Protein AF-A0A812XPJ3-F1 (afdb_monomer_lite)

pLDDT: mean 73.18, std 15.08, range [42.28, 93.38]

Radius of gyration: 22.61 Å; chains: 1; bounding box: 58×37×68 Å

Secondary structure (DSSP, 8-state):
-HHHHHHHHHHHHHHHHHHHHHHHHTT-EEEEEEEEEGGGEEEEEEEE-TTHHHHH-PPPPPPHHHHSSPPPTTEEEEEEETTEEEEE-PPPHHHHHHHHHHHHHH----------S-BTTB--GGGTS----GGGHHHHHHHHHHH-GGG-

Sequence (152 aa):
VFSSLSFLTLLVDFVFGDMFMLWSYRFECSYKVLDELPDRVFLCSRRGAAHLDDVMGARLAISTEVTGSAWDPRYSLIADIRGLLCELRRPRLEELQELIETFQESQEDFGFFSVKCFSSDRPNYAALEPDIPIRDLEKIIEIHRKQYPWTW

Structure (mmCIF, N/CA/C/O backbone):
data_AF-A0A812XPJ3-F1
#
_entry.id   AF-A0A812XPJ3-F1
#
loop_
_atom_site.group_PDB
_atom_site.id
_atom_site.type_symbol
_atom_site.label_atom_id
_atom_site.label_alt_id
_atom_site.label_comp_id
_atom_site.label_asym_id
_atom_site.label_entity_id
_atom_site.label_seq_id
_atom_site.pdbx_PDB_ins_code
_atom_site.Cartn_x
_atom_site.Cartn_y
_atom_site.Cartn_z
_atom_site.occupancy
_atom_site.B_iso_or_equiv
_atom_site.auth_seq_id
_atom_site.auth_comp_id
_atom_site.auth_asym_id
_atom_site.auth_atom_id
_atom_site.pdbx_PDB_model_num
ATOM 1 N N . VAL A 1 1 ? 31.542 15.954 -37.362 1.00 66.50 1 VAL A N 1
ATOM 2 C CA . VAL A 1 1 ? 31.354 16.441 -35.973 1.00 66.50 1 VAL A CA 1
ATOM 3 C C . VAL A 1 1 ? 29.896 16.333 -35.534 1.00 66.50 1 VAL A C 1
ATOM 5 O O . VAL A 1 1 ? 29.642 15.701 -34.520 1.00 66.50 1 VAL A O 1
ATOM 8 N N . PHE A 1 2 ? 28.931 16.851 -36.304 1.00 75.94 2 PHE A N 1
ATOM 9 C CA . PHE A 1 2 ? 27.506 16.714 -35.959 1.00 75.94 2 PHE A CA 1
ATOM 10 C C . PHE A 1 2 ? 27.015 15.255 -35.939 1.00 75.94 2 PHE A C 1
ATOM 12 O O . PHE A 1 2 ? 26.430 14.834 -34.951 1.00 75.94 2 PHE A O 1
ATOM 19 N N . SER A 1 3 ? 27.356 14.441 -36.946 1.00 83.06 3 SER A N 1
ATOM 20 C CA . SER A 1 3 ? 26.934 13.027 -36.993 1.00 83.06 3 SER A CA 1
ATOM 21 C C . SER A 1 3 ? 27.509 12.169 -35.859 1.00 83.06 3 SER A C 1
ATOM 23 O O . SER A 1 3 ? 26.834 11.277 -35.356 1.00 83.06 3 SER A O 1
ATOM 25 N N . SER A 1 4 ? 28.743 12.449 -35.427 1.00 85.81 4 SER A N 1
ATOM 26 C CA . SER A 1 4 ? 29.377 11.748 -34.304 1.00 85.81 4 SER A CA 1
ATOM 27 C C . SER A 1 4 ? 28.744 12.120 -32.963 1.00 85.81 4 SER A C 1
ATOM 29 O O . SER A 1 4 ? 28.621 11.257 -32.103 1.00 85.81 4 SER A O 1
ATOM 31 N N . LEU A 1 5 ? 28.307 13.374 -32.796 1.00 89.12 5 LEU A N 1
ATOM 32 C CA . LEU A 1 5 ? 27.610 13.823 -31.590 1.00 89.12 5 LEU A CA 1
ATOM 33 C C . LEU A 1 5 ? 26.225 13.169 -31.476 1.00 89.12 5 LEU A C 1
ATOM 35 O O . LEU A 1 5 ? 25.894 12.648 -30.418 1.00 89.12 5 LEU A O 1
ATOM 39 N N . SER A 1 6 ? 25.464 13.120 -32.576 1.00 89.81 6 SER A N 1
ATOM 40 C CA . SER A 1 6 ? 24.148 12.467 -32.617 1.00 89.81 6 SER A CA 1
ATOM 41 C C . SER A 1 6 ? 24.217 10.970 -32.303 1.00 89.81 6 SER A C 1
ATOM 43 O O . SER A 1 6 ? 23.357 10.437 -31.608 1.00 89.81 6 SER A O 1
ATOM 45 N N . PHE A 1 7 ? 25.253 10.281 -32.786 1.00 92.19 7 PHE A N 1
ATOM 46 C CA . PHE A 1 7 ? 25.461 8.869 -32.466 1.00 92.19 7 PHE A CA 1
ATOM 47 C C . PHE A 1 7 ? 25.762 8.658 -30.974 1.00 92.19 7 PHE A C 1
ATOM 49 O O . PHE A 1 7 ? 25.238 7.734 -30.357 1.00 92.19 7 PHE A O 1
ATOM 56 N N . LEU A 1 8 ? 26.556 9.550 -30.376 1.00 91.69 8 LEU A N 1
ATOM 57 C CA . LEU A 1 8 ? 26.904 9.496 -28.956 1.00 91.69 8 LEU A CA 1
ATOM 58 C C . LEU A 1 8 ? 25.684 9.754 -28.062 1.00 91.69 8 LEU A C 1
ATOM 60 O O . LEU A 1 8 ? 25.490 9.040 -27.084 1.00 91.69 8 LEU A O 1
ATOM 64 N N . THR A 1 9 ? 24.825 10.711 -28.424 1.00 90.25 9 THR A N 1
ATOM 65 C CA . THR A 1 9 ? 23.574 10.962 -27.692 1.00 90.25 9 THR A CA 1
ATOM 66 C C . THR A 1 9 ? 22.609 9.784 -27.775 1.00 90.25 9 THR A C 1
ATOM 68 O O . THR A 1 9 ? 22.003 9.445 -26.767 1.00 90.25 9 THR A O 1
ATOM 71 N N . LEU A 1 10 ? 22.508 9.117 -28.933 1.00 88.69 10 LEU A N 1
ATOM 72 C CA . LEU A 1 10 ? 21.665 7.924 -29.087 1.00 88.69 10 LEU A CA 1
ATOM 73 C C . LEU A 1 10 ? 22.171 6.745 -28.251 1.00 88.69 10 LEU A C 1
ATOM 75 O O . LEU A 1 10 ? 21.371 6.026 -27.666 1.00 88.69 10 LEU A O 1
ATOM 79 N N . LEU A 1 11 ? 23.491 6.560 -28.161 1.00 90.81 11 LEU A N 1
ATOM 80 C CA . LEU A 1 11 ? 24.075 5.533 -27.297 1.00 90.81 11 LEU A CA 1
ATOM 81 C C . LEU A 1 11 ? 23.809 5.804 -25.817 1.00 90.81 11 LEU A C 1
ATOM 83 O O . LEU A 1 11 ? 23.506 4.873 -25.077 1.00 90.81 11 LEU A O 1
ATOM 87 N N . VAL A 1 12 ? 23.918 7.061 -25.384 1.00 91.50 12 VAL A N 1
ATOM 88 C CA . VAL A 1 12 ? 23.597 7.448 -24.004 1.00 91.50 12 VAL A CA 1
ATOM 89 C C . VAL A 1 12 ? 22.119 7.197 -23.717 1.00 91.50 12 VAL A C 1
ATOM 91 O O . VAL A 1 12 ? 21.813 6.550 -22.722 1.00 91.50 12 VAL A O 1
ATOM 94 N N . ASP A 1 13 ? 21.216 7.636 -24.592 1.00 90.69 13 ASP A N 1
ATOM 95 C CA . ASP A 1 13 ? 19.771 7.449 -24.410 1.00 90.69 13 ASP A CA 1
ATOM 96 C C . ASP A 1 13 ? 19.387 5.961 -24.373 1.00 90.69 13 ASP A C 1
ATOM 98 O O . ASP A 1 13 ? 18.658 5.528 -23.487 1.00 90.69 13 ASP A O 1
ATOM 102 N N . PHE A 1 14 ? 19.982 5.146 -25.249 1.00 88.62 14 PHE A N 1
ATOM 103 C CA . PHE A 1 14 ? 19.786 3.696 -25.259 1.00 88.62 14 PHE A CA 1
ATOM 104 C C . PHE A 1 14 ? 20.284 3.038 -23.969 1.00 88.62 14 PHE A C 1
ATOM 106 O O . PHE A 1 14 ? 19.553 2.294 -23.325 1.00 88.62 14 PHE A O 1
ATOM 113 N N . VAL A 1 15 ? 21.521 3.325 -23.550 1.00 89.44 15 VAL A N 1
ATOM 114 C CA . VAL A 1 15 ? 22.093 2.694 -22.353 1.00 89.44 15 VAL A CA 1
ATOM 115 C C . VAL A 1 15 ? 21.343 3.129 -21.098 1.00 89.44 15 VAL A C 1
ATOM 117 O O . VAL A 1 15 ? 21.009 2.281 -20.276 1.00 89.44 15 VAL A O 1
ATOM 120 N N . PHE A 1 16 ? 21.059 4.421 -20.933 1.00 90.12 16 PHE A N 1
ATOM 121 C CA . PHE A 1 16 ? 20.348 4.900 -19.749 1.00 90.12 16 PHE A CA 1
ATOM 122 C C . PHE A 1 16 ? 18.879 4.482 -19.755 1.00 90.12 16 PHE A C 1
ATOM 124 O O . PHE A 1 16 ? 18.400 4.024 -18.722 1.00 90.12 16 PHE A O 1
ATOM 131 N N . GLY A 1 17 ? 18.186 4.583 -20.889 1.00 88.56 17 GLY A N 1
ATOM 132 C CA . GLY A 1 17 ? 16.790 4.174 -21.022 1.00 88.56 17 GLY A CA 1
ATOM 133 C C . GLY A 1 17 ? 16.602 2.684 -20.750 1.00 88.56 17 GLY A C 1
ATOM 134 O O . GLY A 1 17 ? 15.826 2.310 -19.868 1.00 88.56 17 GLY A O 1
ATOM 135 N N . ASP A 1 18 ? 17.374 1.832 -21.425 1.00 88.94 18 ASP A N 1
ATOM 136 C CA . ASP A 1 18 ? 17.215 0.381 -21.320 1.00 88.94 18 ASP A CA 1
ATOM 137 C C . ASP A 1 18 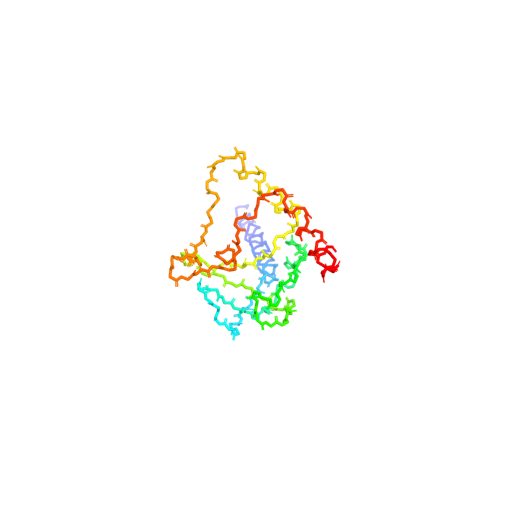? 17.676 -0.144 -19.959 1.00 88.94 18 ASP A C 1
ATOM 139 O O . ASP A 1 18 ? 16.997 -0.974 -19.349 1.00 88.94 18 ASP A O 1
ATOM 143 N N . MET A 1 19 ? 18.797 0.360 -19.426 1.00 86.62 19 MET A N 1
ATOM 144 C CA . MET A 1 19 ? 19.235 -0.023 -18.079 1.00 86.62 19 MET A CA 1
ATOM 145 C C . MET A 1 19 ? 18.241 0.444 -17.019 1.00 86.62 19 MET A C 1
ATOM 147 O O . MET A 1 19 ? 17.970 -0.296 -16.074 1.00 86.62 19 MET A O 1
ATOM 151 N N . PHE A 1 20 ? 17.656 1.634 -17.174 1.00 86.62 20 PHE A N 1
ATOM 152 C CA . PHE A 1 20 ? 16.627 2.116 -16.260 1.00 86.62 20 PHE A CA 1
ATOM 153 C C . PHE A 1 20 ? 15.350 1.277 -16.349 1.00 86.62 20 PHE A C 1
ATOM 155 O O . PHE A 1 20 ? 14.754 0.968 -15.316 1.00 86.62 20 PHE A O 1
ATOM 162 N N . MET A 1 21 ? 14.954 0.837 -17.545 1.00 84.81 21 MET A N 1
ATOM 163 C CA . MET A 1 21 ? 13.804 -0.048 -17.735 1.00 84.81 21 MET A CA 1
ATOM 164 C C . MET A 1 21 ? 14.032 -1.413 -17.073 1.00 84.81 21 MET A C 1
ATOM 166 O O . MET A 1 21 ? 13.179 -1.886 -16.321 1.00 84.81 21 MET A O 1
ATOM 170 N N . LEU A 1 22 ? 15.209 -2.014 -17.270 1.00 85.25 22 LEU A N 1
ATOM 171 C CA . LEU A 1 22 ? 15.584 -3.264 -16.603 1.00 85.25 22 LEU A CA 1
ATOM 172 C C . LEU A 1 22 ? 15.655 -3.102 -15.085 1.00 85.25 22 LEU A C 1
ATOM 174 O O . LEU A 1 22 ? 15.232 -3.989 -14.344 1.00 85.25 22 LEU A O 1
ATOM 178 N N . TRP A 1 23 ? 16.150 -1.962 -14.602 1.00 82.81 23 TRP A N 1
ATOM 179 C CA . TRP A 1 23 ? 16.172 -1.699 -13.171 1.00 82.81 23 TRP A CA 1
ATOM 180 C C . TRP A 1 23 ? 14.767 -1.478 -12.611 1.00 82.81 23 TRP A C 1
ATOM 182 O O . TRP A 1 23 ? 14.496 -1.877 -11.480 1.00 82.81 23 TRP A O 1
ATOM 192 N N . SER A 1 24 ? 13.865 -0.909 -13.412 1.00 81.50 24 SER A N 1
ATOM 193 C CA . SER A 1 24 ? 12.461 -0.692 -13.056 1.00 81.50 24 SER A CA 1
ATOM 194 C C . SER A 1 24 ? 11.672 -1.999 -12.975 1.00 81.50 24 SER A C 1
ATOM 196 O O . SER A 1 24 ? 10.772 -2.116 -12.146 1.00 81.50 24 SER A O 1
ATOM 198 N N . TYR A 1 25 ? 12.062 -3.020 -13.745 1.00 82.88 25 TYR A N 1
ATOM 199 C CA . TYR A 1 25 ? 11.446 -4.352 -13.717 1.00 82.88 25 TYR A CA 1
ATOM 200 C C . TYR A 1 25 ? 11.457 -4.989 -12.318 1.00 82.88 25 TYR A C 1
ATOM 202 O O . TYR A 1 25 ? 10.552 -5.738 -11.957 1.00 82.88 25 TYR A O 1
ATOM 210 N N . ARG A 1 26 ? 12.429 -4.642 -11.459 1.00 79.88 26 ARG A N 1
ATOM 211 C CA . ARG A 1 26 ? 12.465 -5.135 -10.067 1.00 79.88 26 ARG A CA 1
ATOM 212 C C . ARG A 1 26 ? 11.279 -4.668 -9.217 1.00 79.88 26 ARG A C 1
ATOM 214 O O . ARG A 1 26 ? 11.015 -5.258 -8.170 1.00 79.88 26 ARG A O 1
ATOM 221 N N . PHE A 1 27 ? 10.617 -3.589 -9.628 1.00 78.81 27 PHE A N 1
ATOM 222 C CA . PHE A 1 27 ? 9.442 -3.041 -8.958 1.00 78.81 27 PHE A CA 1
ATOM 223 C C . PHE A 1 27 ? 8.135 -3.599 -9.517 1.00 78.81 27 PHE A C 1
ATOM 225 O O . PHE A 1 27 ? 7.068 -3.274 -8.994 1.00 78.81 27 PHE A O 1
ATOM 232 N N . GLU A 1 28 ? 8.197 -4.453 -10.541 1.00 85.06 28 GLU A N 1
ATOM 233 C CA . GLU A 1 28 ? 7.013 -5.129 -11.035 1.00 85.06 28 GLU A CA 1
ATOM 234 C C . GLU A 1 28 ? 6.426 -6.012 -9.928 1.00 85.06 28 GLU A C 1
ATOM 236 O O . GLU A 1 28 ? 7.093 -6.860 -9.318 1.00 85.06 28 GLU A O 1
ATOM 241 N N . CYS A 1 29 ? 5.152 -5.772 -9.642 1.00 86.00 29 CYS A N 1
ATOM 242 C CA . CYS A 1 29 ? 4.376 -6.538 -8.690 1.00 86.00 29 CYS A CA 1
ATOM 243 C C . CYS A 1 29 ? 3.008 -6.851 -9.277 1.00 86.00 29 CYS A C 1
ATOM 245 O O . CYS A 1 29 ? 2.396 -6.049 -9.978 1.00 86.00 29 CYS A O 1
ATOM 247 N N . SER A 1 30 ? 2.530 -8.048 -8.966 1.00 89.44 30 SER A N 1
ATOM 248 C CA . SER A 1 30 ? 1.195 -8.504 -9.313 1.00 89.44 30 SER A CA 1
ATOM 249 C C . SER A 1 30 ? 0.416 -8.747 -8.030 1.00 89.44 30 SER A C 1
ATOM 251 O O . SER A 1 30 ? 0.929 -9.367 -7.093 1.00 89.44 30 SER A O 1
ATOM 253 N N . TYR A 1 31 ? -0.820 -8.259 -7.996 1.00 91.06 31 TYR A N 1
ATOM 254 C CA . TYR A 1 31 ? -1.745 -8.452 -6.890 1.00 91.06 31 TYR A CA 1
ATOM 255 C C . TYR A 1 31 ? -2.899 -9.324 -7.359 1.00 91.06 31 TYR A C 1
ATOM 257 O O . TYR A 1 31 ? -3.548 -9.035 -8.363 1.00 91.06 31 TYR A O 1
ATOM 265 N N . LYS A 1 32 ? -3.154 -10.401 -6.622 1.00 93.38 32 LYS A N 1
ATOM 266 C CA . LYS A 1 32 ? -4.313 -11.262 -6.826 1.00 93.38 32 LYS A CA 1
ATOM 267 C C . LYS A 1 32 ? -5.281 -11.051 -5.675 1.00 93.38 32 LYS A C 1
ATOM 269 O O . LYS A 1 32 ? -4.924 -11.357 -4.541 1.00 93.38 32 LYS A O 1
ATOM 274 N N . VAL A 1 33 ? -6.488 -10.581 -5.974 1.00 92.88 33 VAL A N 1
ATOM 275 C CA . VAL A 1 33 ? -7.558 -10.460 -4.977 1.00 92.88 33 VAL A CA 1
ATOM 276 C C . VAL A 1 33 ? -7.880 -11.855 -4.440 1.00 92.88 33 VAL A C 1
ATOM 278 O O . VAL A 1 33 ? -8.134 -12.787 -5.208 1.00 92.88 33 VAL A O 1
ATOM 281 N N . LEU A 1 34 ? -7.767 -12.005 -3.125 1.00 90.81 34 LEU A N 1
ATOM 282 C CA . LEU A 1 34 ? -8.144 -13.202 -2.382 1.00 90.81 34 LEU A CA 1
ATOM 283 C C . LEU A 1 34 ? -9.537 -13.044 -1.790 1.00 90.81 34 LEU A C 1
ATOM 285 O O . LEU A 1 34 ? -10.319 -13.987 -1.854 1.00 90.81 34 LEU A O 1
ATOM 289 N N . ASP A 1 35 ? -9.813 -11.866 -1.230 1.00 87.88 35 ASP A N 1
ATOM 290 C CA . ASP A 1 35 ? -11.080 -11.553 -0.584 1.00 87.88 35 ASP A CA 1
ATOM 291 C C . ASP A 1 35 ? -11.416 -10.062 -0.713 1.00 87.88 35 ASP A C 1
ATOM 293 O O . ASP A 1 35 ? -10.524 -9.216 -0.863 1.00 87.88 35 ASP A O 1
ATOM 297 N N . GLU A 1 36 ? -12.706 -9.752 -0.646 1.00 87.62 36 GLU A N 1
ATOM 298 C CA . GLU A 1 36 ? -13.237 -8.392 -0.667 1.00 87.62 36 GLU A CA 1
ATOM 299 C C . GLU A 1 36 ? -13.732 -8.032 0.735 1.00 87.62 36 GLU A C 1
ATOM 301 O O . GLU A 1 36 ? -14.713 -8.577 1.240 1.00 87.62 36 GLU A O 1
ATOM 306 N N . LEU A 1 37 ? -13.032 -7.101 1.377 1.00 82.25 37 LEU A N 1
ATOM 307 C CA . LEU A 1 37 ? -13.415 -6.543 2.664 1.00 82.25 37 LEU A CA 1
ATOM 308 C C . LEU A 1 37 ? -14.405 -5.379 2.455 1.00 82.25 37 LEU A C 1
ATOM 310 O O . LEU A 1 37 ? -14.533 -4.838 1.349 1.00 82.25 37 LEU A O 1
ATOM 314 N N . PRO A 1 38 ? -15.123 -4.962 3.512 1.00 78.94 38 PRO A N 1
ATOM 315 C CA . PRO A 1 38 ? -15.966 -3.774 3.459 1.00 78.94 38 PRO A CA 1
ATOM 316 C C . PRO A 1 38 ? -15.213 -2.529 2.966 1.00 78.94 38 PRO A C 1
ATOM 318 O O . PRO A 1 38 ? -13.986 -2.450 3.014 1.00 78.94 38 PRO A O 1
ATOM 321 N N . ASP A 1 39 ? -15.972 -1.541 2.490 1.00 76.81 39 ASP A N 1
ATOM 322 C CA . ASP A 1 39 ? -15.460 -0.207 2.150 1.00 76.81 39 ASP A CA 1
ATOM 323 C C . ASP A 1 39 ? -14.412 -0.167 1.028 1.00 76.81 39 ASP A C 1
ATOM 325 O O . ASP A 1 39 ? -13.548 0.706 0.991 1.00 76.81 39 ASP A O 1
ATOM 329 N N . ARG A 1 40 ? -14.550 -1.078 0.052 1.00 84.12 40 ARG A N 1
ATOM 330 C CA . ARG A 1 40 ? -13.670 -1.183 -1.130 1.00 84.12 40 ARG A CA 1
ATOM 331 C C . ARG A 1 40 ? -12.214 -1.457 -0.754 1.00 84.12 40 ARG A C 1
ATOM 333 O O . ARG A 1 40 ? -11.284 -0.981 -1.412 1.00 84.12 40 ARG A O 1
ATOM 340 N N . VAL A 1 41 ? -12.037 -2.223 0.316 1.00 85.81 41 VAL A N 1
ATOM 341 C CA . VAL A 1 41 ? -10.750 -2.769 0.715 1.00 85.81 41 VAL A CA 1
ATOM 342 C C . VAL A 1 41 ? -10.658 -4.197 0.193 1.00 85.81 41 VAL A C 1
ATOM 344 O O . VAL A 1 41 ? -11.590 -4.983 0.294 1.00 85.81 41 VAL A O 1
ATOM 347 N N . PHE A 1 42 ? -9.517 -4.546 -0.374 1.00 89.69 42 PHE A N 1
ATOM 348 C CA . PHE A 1 42 ? -9.259 -5.841 -0.978 1.00 89.69 42 PHE A CA 1
ATOM 349 C C . PHE A 1 42 ? -8.091 -6.492 -0.255 1.00 89.69 42 PHE A C 1
ATOM 351 O O . PHE A 1 42 ? -7.019 -5.892 -0.114 1.00 89.69 42 PHE A O 1
ATOM 358 N N . LEU A 1 43 ? -8.285 -7.732 0.185 1.00 88.81 43 LEU A N 1
ATOM 359 C CA . LEU A 1 43 ? -7.191 -8.572 0.636 1.00 88.81 43 LEU A CA 1
ATOM 360 C C . LEU A 1 43 ? -6.553 -9.207 -0.593 1.00 88.81 43 LEU A C 1
ATOM 362 O O . LEU A 1 43 ? -7.171 -10.009 -1.291 1.00 88.81 43 LEU A O 1
ATOM 366 N N . CYS A 1 44 ? -5.299 -8.866 -0.851 1.00 91.62 44 CYS A N 1
ATOM 367 C CA . CYS A 1 44 ? -4.578 -9.301 -2.035 1.00 91.62 44 CYS A CA 1
ATOM 368 C C . CYS A 1 44 ? -3.366 -10.152 -1.661 1.00 91.62 44 CYS A C 1
ATOM 370 O O . CYS A 1 44 ? -2.609 -9.818 -0.755 1.00 91.62 44 CYS A O 1
ATOM 372 N N . SER A 1 45 ? -3.114 -11.215 -2.422 1.00 90.44 45 SER A N 1
ATOM 373 C CA . SER A 1 45 ? -1.810 -11.874 -2.449 1.00 90.44 45 SER A CA 1
ATOM 374 C C . SER A 1 45 ? -0.894 -11.125 -3.408 1.00 90.44 45 SER A C 1
ATOM 376 O O . SER A 1 45 ? -1.217 -10.977 -4.589 1.00 90.44 45 SER A O 1
ATOM 378 N N . ARG A 1 46 ? 0.252 -10.661 -2.909 1.00 87.62 46 ARG A N 1
ATOM 379 C CA . ARG A 1 46 ? 1.281 -9.990 -3.704 1.00 87.62 46 ARG A CA 1
ATOM 380 C C . ARG A 1 46 ? 2.310 -11.000 -4.204 1.00 87.62 46 ARG A C 1
ATOM 382 O O . ARG A 1 46 ? 2.806 -11.836 -3.448 1.00 87.62 46 ARG A O 1
ATOM 389 N N . ARG A 1 47 ? 2.710 -10.862 -5.467 1.00 88.06 47 ARG A N 1
ATOM 390 C CA . ARG A 1 47 ? 3.853 -11.561 -6.061 1.00 88.06 47 ARG A CA 1
ATOM 391 C C . ARG A 1 47 ? 4.802 -10.551 -6.704 1.00 88.06 47 ARG A C 1
ATOM 393 O O . ARG A 1 47 ? 4.363 -9.726 -7.497 1.00 88.06 47 ARG A O 1
ATOM 400 N N . GLY A 1 48 ? 6.094 -10.651 -6.391 1.00 82.75 48 GLY A N 1
ATOM 401 C CA . GLY A 1 48 ? 7.127 -9.729 -6.884 1.00 82.75 48 GLY A CA 1
ATOM 402 C C . GLY A 1 48 ? 7.480 -8.627 -5.882 1.00 82.75 48 GLY A C 1
ATOM 403 O O . GLY A 1 48 ? 7.030 -8.661 -4.737 1.00 82.75 48 GLY A O 1
ATOM 404 N N . ALA A 1 49 ? 8.329 -7.691 -6.314 1.00 74.50 49 ALA A N 1
ATOM 405 C CA . ALA A 1 49 ? 8.753 -6.509 -5.559 1.00 74.50 49 ALA A CA 1
ATOM 406 C C . ALA A 1 49 ? 9.155 -6.752 -4.082 1.00 74.50 49 ALA A C 1
ATOM 408 O 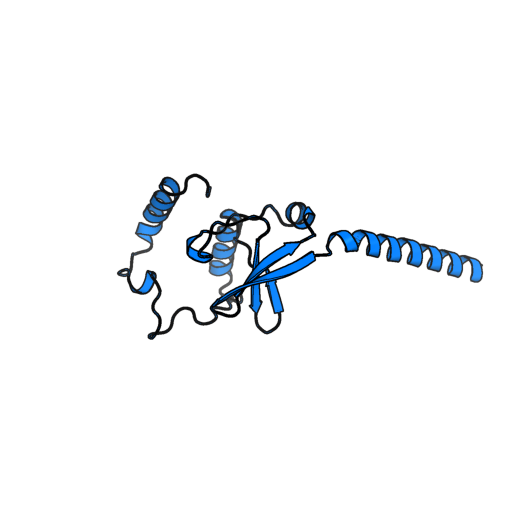O . ALA A 1 49 ? 8.891 -5.921 -3.216 1.00 74.50 49 ALA A O 1
ATOM 409 N N . ALA A 1 50 ? 9.816 -7.873 -3.770 1.00 65.50 50 ALA A N 1
ATOM 410 C CA . ALA A 1 50 ? 10.272 -8.165 -2.402 1.00 65.50 50 ALA A CA 1
ATOM 411 C C . ALA A 1 50 ? 11.229 -7.083 -1.864 1.00 65.50 50 ALA A C 1
ATOM 413 O O . ALA A 1 50 ? 11.185 -6.725 -0.695 1.00 65.50 50 ALA A O 1
ATOM 414 N N . HIS A 1 51 ? 12.027 -6.487 -2.752 1.00 68.50 51 HIS A N 1
ATOM 415 C CA . HIS A 1 51 ? 12.994 -5.440 -2.416 1.00 68.50 51 HIS A CA 1
ATOM 416 C C . HIS A 1 51 ? 12.350 -4.088 -2.059 1.00 68.50 51 HIS A C 1
ATOM 418 O O . HIS A 1 51 ? 13.021 -3.164 -1.611 1.00 68.50 51 HIS A O 1
ATOM 424 N N . LEU A 1 52 ? 11.040 -3.944 -2.268 1.00 70.19 52 LEU A N 1
ATOM 425 C CA . LEU A 1 52 ? 10.294 -2.751 -1.870 1.00 70.19 52 LEU A CA 1
ATOM 426 C C . LEU A 1 52 ? 10.183 -2.657 -0.338 1.00 70.19 52 LEU A C 1
ATOM 428 O O . LEU A 1 52 ? 10.054 -1.557 0.191 1.00 70.19 52 LEU A O 1
ATOM 432 N N . ASP A 1 53 ? 10.306 -3.785 0.366 1.00 70.62 53 ASP A N 1
ATOM 433 C CA . ASP A 1 53 ? 10.335 -3.829 1.831 1.00 70.62 53 ASP A CA 1
ATOM 434 C C . ASP A 1 53 ? 11.698 -3.360 2.383 1.00 70.62 53 ASP A C 1
ATOM 436 O O . ASP A 1 53 ? 11.757 -2.797 3.473 1.00 70.62 53 ASP A O 1
ATOM 440 N N . ASP A 1 54 ? 12.778 -3.476 1.601 1.00 68.81 54 ASP A N 1
ATOM 441 C CA . ASP A 1 54 ? 14.093 -2.921 1.956 1.00 68.81 54 ASP A CA 1
ATOM 442 C C . ASP A 1 54 ? 14.120 -1.389 1.806 1.00 68.81 54 ASP A C 1
ATOM 444 O O . ASP A 1 54 ? 14.776 -0.692 2.576 1.00 68.81 54 ASP A O 1
ATOM 448 N N . VAL A 1 55 ? 13.389 -0.854 0.819 1.00 71.31 55 VAL A N 1
ATOM 449 C CA . VAL A 1 55 ? 13.344 0.590 0.519 1.00 71.31 55 VAL A CA 1
ATOM 450 C C . VAL A 1 55 ? 12.322 1.328 1.384 1.00 71.31 55 VAL A C 1
ATOM 452 O O . VAL A 1 55 ? 12.599 2.425 1.856 1.00 71.31 55 VAL A O 1
ATOM 455 N N . MET A 1 56 ? 11.134 0.751 1.579 1.00 69.50 56 MET A N 1
ATOM 456 C CA . MET A 1 56 ? 10.029 1.384 2.312 1.00 69.50 56 MET A CA 1
ATOM 457 C C . MET A 1 56 ? 9.872 0.865 3.746 1.00 69.50 56 MET A C 1
ATOM 459 O O . MET A 1 56 ? 8.929 1.244 4.433 1.00 69.50 56 MET A O 1
ATOM 463 N N . GLY A 1 57 ? 10.767 -0.016 4.190 1.00 71.06 57 GLY A N 1
ATOM 464 C CA . GLY A 1 57 ? 10.729 -0.615 5.516 1.00 71.06 57 GLY A CA 1
ATOM 465 C C . GLY A 1 57 ? 9.887 -1.891 5.599 1.00 71.06 57 GLY A C 1
ATOM 466 O O . GLY A 1 57 ? 8.948 -2.124 4.831 1.00 71.06 57 GLY A O 1
ATOM 467 N N . ALA A 1 58 ? 10.247 -2.726 6.579 1.00 70.88 58 ALA A N 1
ATOM 468 C CA . ALA A 1 58 ? 9.575 -3.989 6.846 1.00 70.88 58 ALA A CA 1
ATOM 469 C C . ALA A 1 58 ? 8.087 -3.777 7.154 1.00 70.88 58 ALA A C 1
ATOM 471 O O . ALA A 1 58 ? 7.712 -2.911 7.948 1.00 70.88 58 ALA A O 1
ATOM 472 N N . ARG A 1 59 ? 7.248 -4.614 6.544 1.00 74.06 59 ARG A N 1
ATOM 473 C CA . ARG A 1 59 ? 5.802 -4.610 6.762 1.00 74.06 59 ARG A CA 1
ATOM 474 C C . ARG A 1 59 ? 5.486 -5.205 8.122 1.00 74.06 59 ARG A C 1
ATOM 476 O O . ARG A 1 59 ? 5.871 -6.336 8.414 1.00 74.06 59 ARG A O 1
ATOM 483 N N . LEU A 1 60 ? 4.745 -4.457 8.927 1.00 75.88 60 LEU A N 1
ATOM 484 C CA . LEU A 1 60 ? 4.253 -4.953 10.202 1.00 75.88 60 LEU A CA 1
ATOM 485 C C . LEU A 1 60 ? 3.068 -5.894 9.985 1.00 75.88 60 LEU A C 1
ATOM 487 O O . LEU A 1 60 ? 2.243 -5.691 9.092 1.00 75.88 60 LEU A O 1
ATOM 491 N N . ALA A 1 61 ? 2.981 -6.920 10.830 1.00 78.94 61 ALA A N 1
ATOM 492 C CA . ALA A 1 61 ? 1.839 -7.815 10.828 1.00 78.94 61 ALA A CA 1
ATOM 493 C C . ALA A 1 61 ? 0.561 -7.061 11.223 1.00 78.94 61 ALA A C 1
ATOM 495 O O . ALA A 1 61 ? 0.560 -6.231 12.145 1.00 78.94 61 ALA A O 1
ATOM 496 N N . ILE A 1 62 ? -0.523 -7.369 10.513 1.00 79.19 62 ILE A N 1
ATOM 497 C CA . ILE A 1 62 ? -1.857 -6.840 10.789 1.00 79.19 62 ILE A CA 1
ATOM 498 C C . ILE A 1 62 ? -2.578 -7.811 11.728 1.00 79.19 62 ILE A C 1
ATOM 500 O O . ILE A 1 62 ? -2.404 -9.026 11.628 1.00 79.19 62 ILE A O 1
ATOM 504 N N . SER A 1 63 ? -3.352 -7.269 12.671 1.00 74.31 63 SER A N 1
ATOM 505 C CA . SER A 1 63 ? -4.141 -8.077 13.604 1.00 74.31 63 SER A CA 1
ATOM 506 C C . SER A 1 63 ? -5.174 -8.923 12.858 1.00 74.31 63 SER A C 1
ATOM 508 O O . SER A 1 63 ? -5.844 -8.438 11.944 1.00 74.31 63 SER A O 1
ATOM 510 N N . THR A 1 64 ? -5.357 -10.163 13.314 1.00 74.69 64 THR A N 1
ATOM 511 C CA . THR A 1 64 ? -6.415 -11.076 12.856 1.00 74.69 64 THR A CA 1
ATOM 512 C C . THR A 1 64 ? -7.814 -10.497 13.037 1.00 74.69 64 THR A C 1
ATOM 514 O O . THR A 1 64 ? -8.730 -10.905 12.338 1.00 74.69 64 THR A O 1
ATOM 517 N N . GLU A 1 65 ? -7.994 -9.554 13.963 1.00 72.12 65 GLU A N 1
ATOM 518 C CA . GLU A 1 65 ? -9.270 -8.859 14.180 1.00 72.12 65 GLU A CA 1
ATOM 519 C C . GLU A 1 65 ? -9.664 -7.988 12.981 1.00 72.12 65 GLU A C 1
ATOM 521 O O . GLU A 1 65 ? -10.846 -7.823 12.699 1.00 72.12 65 GLU A O 1
ATOM 526 N N . VAL A 1 66 ? -8.674 -7.461 12.255 1.00 70.06 66 VAL A N 1
ATOM 527 C CA . VAL A 1 66 ? -8.890 -6.626 11.066 1.00 70.06 66 VAL A CA 1
ATOM 528 C C . VAL A 1 66 ? -9.087 -7.497 9.829 1.00 70.06 66 VAL A C 1
ATOM 530 O O . VAL A 1 66 ? -9.934 -7.207 8.992 1.00 70.06 66 VAL A O 1
ATOM 533 N N . THR A 1 67 ? -8.298 -8.564 9.696 1.00 69.88 67 THR A N 1
ATOM 534 C CA . THR A 1 67 ? -8.271 -9.404 8.488 1.00 69.88 67 THR A CA 1
ATOM 535 C C . THR A 1 67 ? -9.189 -10.619 8.543 1.00 69.88 67 THR A C 1
ATOM 537 O O . THR A 1 67 ? -9.386 -11.267 7.522 1.00 69.88 67 THR A O 1
ATOM 540 N N . GLY A 1 68 ? -9.698 -10.991 9.719 1.00 71.75 68 GLY A N 1
ATOM 541 C CA . GLY A 1 68 ? -10.464 -12.222 9.938 1.00 71.75 68 GLY A CA 1
ATOM 542 C C . GLY A 1 68 ? -9.638 -13.516 9.857 1.00 71.75 68 GLY A C 1
ATOM 543 O O . GLY A 1 68 ? -10.168 -14.599 10.100 1.00 71.75 68 GLY A O 1
ATOM 544 N N . SER A 1 69 ? -8.341 -13.436 9.538 1.00 72.88 69 SER A N 1
ATOM 545 C CA . SER A 1 69 ? -7.442 -14.586 9.374 1.00 72.88 69 SER A CA 1
ATOM 546 C C . SER A 1 69 ? -6.013 -14.271 9.809 1.00 72.88 69 SER A C 1
ATOM 548 O O . SER A 1 69 ? -5.604 -13.110 9.836 1.00 72.88 69 SER A O 1
ATOM 550 N N . ALA A 1 70 ? -5.217 -15.310 10.092 1.00 79.69 70 ALA A N 1
ATOM 551 C CA . ALA A 1 70 ? -3.788 -15.154 10.368 1.00 79.69 70 ALA A CA 1
ATOM 552 C C . ALA A 1 70 ? -3.089 -14.410 9.216 1.00 79.69 70 ALA A C 1
ATOM 554 O O . ALA A 1 70 ? -3.290 -14.734 8.043 1.00 79.69 70 ALA A O 1
ATOM 555 N N . TRP A 1 71 ? -2.296 -13.397 9.563 1.00 83.62 71 TR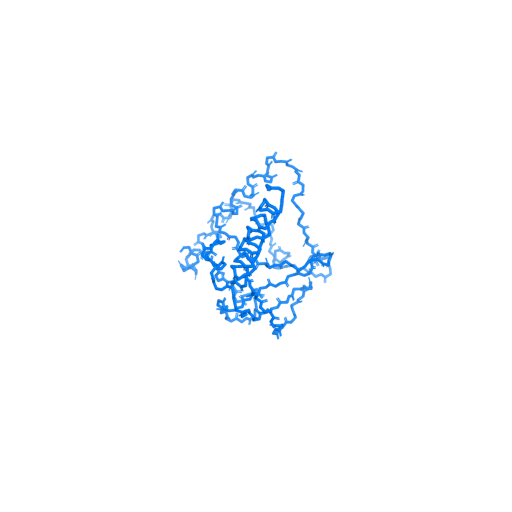P A N 1
ATOM 556 C CA . TRP A 1 71 ? -1.615 -12.546 8.596 1.00 83.62 71 TRP A CA 1
ATOM 557 C C . TRP A 1 71 ? -0.355 -13.228 8.046 1.00 83.62 71 TRP A C 1
ATOM 559 O O . TRP A 1 71 ? 0.527 -13.614 8.812 1.00 83.62 71 TRP A O 1
ATOM 569 N N . ASP A 1 72 ? -0.256 -13.350 6.719 1.00 83.44 72 ASP A N 1
ATOM 570 C CA . ASP A 1 72 ? 0.961 -13.773 6.015 1.00 83.44 72 ASP A CA 1
ATOM 571 C C . ASP A 1 72 ? 1.622 -12.530 5.385 1.00 83.44 72 ASP A C 1
ATOM 573 O O . ASP A 1 72 ? 0.921 -11.720 4.778 1.00 83.44 72 ASP A O 1
ATOM 577 N N . PRO A 1 73 ? 2.954 -12.360 5.463 1.00 79.12 73 PRO A N 1
ATOM 578 C CA . PRO A 1 73 ? 3.667 -11.245 4.824 1.00 79.12 73 PRO A CA 1
ATOM 579 C C . PRO A 1 73 ? 3.464 -11.121 3.303 1.00 79.12 73 PRO A C 1
ATOM 581 O O . PRO A 1 73 ? 3.744 -10.075 2.716 1.00 79.12 73 PRO A O 1
ATOM 584 N N . 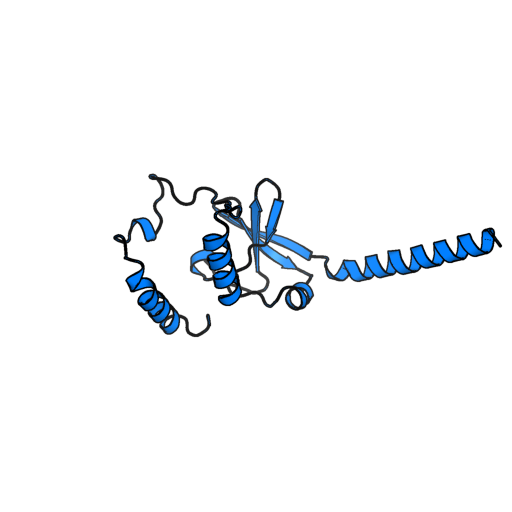ARG A 1 74 ? 2.998 -12.189 2.643 1.00 83.19 74 ARG A N 1
ATOM 585 C CA . ARG A 1 74 ? 2.616 -12.197 1.223 1.00 83.19 74 ARG A CA 1
ATOM 586 C C . ARG A 1 74 ? 1.271 -11.526 0.964 1.00 83.19 74 ARG A C 1
ATOM 588 O O . ARG A 1 74 ? 0.924 -11.320 -0.201 1.00 83.19 74 ARG A O 1
ATOM 595 N N . TYR A 1 75 ? 0.512 -11.216 2.008 1.00 87.88 75 TYR A N 1
ATOM 596 C CA . TYR A 1 75 ? -0.729 -10.474 1.901 1.00 87.88 75 TYR A CA 1
ATOM 597 C C . TYR A 1 75 ? -0.477 -8.967 1.950 1.00 87.88 75 TYR A C 1
ATOM 599 O O . TYR A 1 75 ? 0.439 -8.469 2.604 1.00 87.88 75 TYR A O 1
ATOM 607 N N . SER A 1 76 ? -1.309 -8.250 1.209 1.00 88.69 76 SER A N 1
ATOM 608 C CA . SER A 1 76 ? -1.363 -6.797 1.135 1.00 88.69 76 SER A CA 1
ATOM 609 C C . SER A 1 76 ? -2.824 -6.386 1.183 1.00 88.69 76 SER A C 1
ATOM 611 O O . SER A 1 76 ? -3.663 -7.006 0.528 1.00 88.69 76 SER A O 1
ATOM 613 N N . LEU A 1 77 ? -3.122 -5.327 1.925 1.00 88.56 77 LEU A N 1
ATOM 614 C CA . LEU A 1 77 ? -4.422 -4.674 1.861 1.00 88.56 77 LEU A CA 1
ATOM 615 C C . LEU A 1 77 ? -4.349 -3.561 0.823 1.00 88.56 77 LEU A C 1
ATOM 617 O O . LEU A 1 77 ? -3.432 -2.743 0.862 1.00 88.56 77 LEU A O 1
ATOM 621 N N . ILE A 1 78 ? -5.295 -3.534 -0.108 1.00 90.50 78 ILE A N 1
ATOM 622 C CA . ILE A 1 78 ? -5.408 -2.475 -1.112 1.00 90.50 78 ILE A CA 1
ATOM 623 C C . ILE A 1 78 ? -6.764 -1.810 -0.949 1.00 90.50 78 ILE A C 1
ATOM 625 O O . ILE A 1 78 ? -7.777 -2.497 -0.955 1.00 90.50 78 ILE A O 1
ATOM 629 N N . ALA A 1 79 ? -6.792 -0.490 -0.829 1.00 89.75 79 ALA A N 1
ATOM 630 C CA . ALA A 1 79 ? -8.020 0.292 -0.809 1.00 89.75 79 ALA A CA 1
ATOM 631 C C . ALA A 1 79 ? -8.187 1.072 -2.115 1.00 89.75 79 ALA A C 1
ATOM 633 O O . ALA A 1 79 ? -7.218 1.631 -2.632 1.00 89.75 79 ALA A O 1
ATOM 634 N N . ASP A 1 80 ? -9.417 1.135 -2.622 1.00 87.19 80 ASP A N 1
ATOM 635 C CA . ASP A 1 80 ? -9.810 2.080 -3.672 1.00 87.19 80 ASP A CA 1
ATOM 636 C C . ASP A 1 80 ? -10.247 3.410 -3.040 1.00 87.19 80 ASP A C 1
ATOM 638 O O . ASP A 1 80 ? -11.360 3.551 -2.524 1.00 87.19 80 ASP A O 1
ATOM 642 N N . ILE A 1 81 ? -9.362 4.403 -3.104 1.00 82.38 81 ILE A N 1
ATOM 643 C CA . ILE A 1 81 ? -9.610 5.758 -2.623 1.00 82.38 81 ILE A CA 1
ATOM 644 C C . ILE A 1 81 ? -9.821 6.665 -3.835 1.00 82.38 81 ILE A C 1
ATOM 646 O O . ILE A 1 81 ? -8.874 7.121 -4.470 1.00 82.38 81 ILE A O 1
ATOM 650 N N . ARG A 1 82 ? -11.088 6.956 -4.159 1.00 81.06 82 ARG A N 1
ATOM 651 C CA . ARG A 1 82 ? -11.474 7.832 -5.287 1.00 81.06 82 ARG A CA 1
ATOM 652 C C . ARG A 1 82 ? -10.894 7.386 -6.645 1.00 81.06 82 ARG A C 1
ATOM 654 O O . ARG A 1 82 ? -10.538 8.227 -7.467 1.00 81.06 82 ARG A O 1
ATOM 661 N N . GLY A 1 83 ? -10.817 6.081 -6.895 1.00 79.88 83 GLY A N 1
ATOM 662 C CA . GLY A 1 83 ? -10.250 5.514 -8.120 1.00 79.88 83 GLY A CA 1
ATOM 663 C C . GLY A 1 83 ? -8.733 5.323 -8.072 1.00 79.88 83 GLY A C 1
ATOM 664 O O . GLY A 1 83 ? -8.155 4.870 -9.059 1.00 79.88 83 GLY A O 1
ATOM 665 N N . LEU A 1 84 ? -8.081 5.661 -6.955 1.00 82.50 84 LEU A N 1
ATOM 666 C CA . LEU A 1 84 ? -6.668 5.388 -6.721 1.00 82.50 84 LEU A CA 1
ATOM 667 C C . LEU A 1 84 ? -6.527 4.133 -5.867 1.00 82.50 84 LEU A C 1
ATOM 669 O O . LEU A 1 84 ? -7.075 4.050 -4.771 1.00 82.50 84 LEU A O 1
ATOM 673 N N . LEU A 1 85 ? -5.760 3.168 -6.368 1.00 87.62 85 LEU A N 1
ATOM 674 C CA . LEU A 1 85 ? -5.417 1.971 -5.612 1.00 87.62 85 LEU A CA 1
ATOM 675 C C . LEU A 1 85 ? -4.248 2.284 -4.681 1.00 87.62 85 LEU A C 1
ATOM 677 O O . LEU A 1 85 ? -3.133 2.553 -5.133 1.00 87.62 85 LEU A O 1
ATOM 681 N N . CYS A 1 86 ? -4.511 2.233 -3.382 1.00 85.69 86 CYS A N 1
ATOM 682 C CA . CYS A 1 86 ? -3.538 2.516 -2.339 1.00 85.69 86 CYS A CA 1
ATOM 683 C C . CYS A 1 86 ? -3.266 1.250 -1.528 1.00 85.69 86 CYS A C 1
ATOM 685 O O . CYS A 1 86 ? -4.193 0.631 -1.011 1.00 85.69 86 CYS A O 1
ATOM 687 N N . GLU A 1 87 ? -1.996 0.870 -1.384 1.00 86.81 87 GLU A N 1
ATOM 688 C CA . GLU A 1 87 ? -1.618 -0.184 -0.441 1.00 86.81 87 GLU A CA 1
ATOM 689 C C . GLU A 1 87 ? -1.707 0.363 0.989 1.00 86.81 87 GLU A C 1
ATOM 691 O O . GLU A 1 87 ? -1.016 1.319 1.343 1.00 86.81 87 GLU A O 1
ATOM 696 N N . LEU A 1 88 ? -2.545 -0.257 1.817 1.00 84.88 88 LEU A N 1
ATOM 697 C CA . LEU A 1 88 ? -2.646 0.064 3.232 1.00 84.88 88 LEU A CA 1
ATOM 698 C C . LEU A 1 88 ? -1.506 -0.626 3.978 1.00 84.88 88 LEU A C 1
ATOM 700 O O . LEU A 1 88 ? -1.382 -1.854 3.972 1.00 84.88 88 LEU A O 1
ATOM 704 N N . ARG A 1 89 ? -0.678 0.174 4.650 1.00 81.00 89 ARG A N 1
ATOM 705 C CA . ARG A 1 89 ? 0.384 -0.310 5.531 1.00 81.00 89 ARG A CA 1
ATOM 706 C C . ARG A 1 89 ? 0.124 0.156 6.946 1.00 81.00 89 ARG A C 1
ATOM 708 O O . ARG A 1 89 ? -0.304 1.284 7.170 1.00 81.00 89 ARG A O 1
ATOM 715 N N . ARG A 1 90 ? 0.407 -0.725 7.901 1.00 78.88 90 ARG A N 1
ATOM 716 C CA . ARG A 1 90 ? 0.407 -0.360 9.312 1.00 78.88 90 ARG A CA 1
ATOM 717 C C . ARG A 1 90 ? 1.616 0.555 9.570 1.00 78.88 90 ARG A C 1
ATOM 719 O O . ARG A 1 90 ? 2.733 0.086 9.341 1.00 78.88 90 ARG A O 1
ATOM 726 N N . PRO A 1 91 ? 1.408 1.804 10.023 1.00 77.50 91 PRO A N 1
ATOM 727 C CA . PRO A 1 91 ? 2.508 2.689 10.384 1.00 77.50 91 PRO A CA 1
ATOM 728 C C . PRO A 1 91 ? 3.234 2.154 11.620 1.00 77.50 91 PRO A C 1
ATOM 730 O O . PRO A 1 91 ? 2.656 1.414 12.429 1.00 77.50 91 PRO A O 1
ATOM 733 N N . ARG A 1 92 ? 4.504 2.533 11.768 1.00 80.06 92 ARG A N 1
ATOM 734 C CA . ARG A 1 92 ? 5.241 2.310 13.018 1.00 80.06 92 ARG A CA 1
ATOM 735 C C . ARG A 1 92 ? 4.750 3.260 14.104 1.00 80.06 92 ARG A C 1
ATOM 737 O O . ARG A 1 92 ? 4.048 4.227 13.819 1.00 80.06 92 ARG A O 1
ATOM 744 N N . LEU A 1 93 ? 5.091 2.972 15.357 1.00 77.44 93 LEU A N 1
ATOM 745 C CA . LEU A 1 93 ? 4.640 3.800 16.473 1.00 77.44 93 LEU A CA 1
ATOM 746 C C . LEU A 1 93 ? 5.219 5.214 16.378 1.00 77.44 93 LEU A C 1
ATOM 748 O O . LEU A 1 93 ? 4.501 6.175 16.621 1.00 77.44 93 LEU A O 1
ATOM 752 N N . GLU A 1 94 ? 6.485 5.324 15.988 1.00 80.94 94 GLU A N 1
ATOM 753 C CA . GLU A 1 94 ? 7.194 6.595 15.850 1.00 80.94 94 GLU A CA 1
ATOM 754 C C . GLU A 1 94 ? 6.573 7.432 14.726 1.00 80.94 94 GLU A C 1
ATOM 756 O O . GLU A 1 94 ? 6.199 8.580 14.937 1.00 80.94 94 GLU A O 1
ATOM 761 N N . GLU A 1 95 ? 6.349 6.813 13.562 1.00 78.81 95 GLU A N 1
ATOM 762 C CA . GLU A 1 95 ? 5.676 7.445 12.419 1.00 78.81 95 GLU A CA 1
ATOM 763 C C . GLU A 1 95 ? 4.261 7.904 12.791 1.00 78.81 95 GLU A C 1
ATOM 765 O O . GLU A 1 95 ? 3.825 8.985 12.404 1.00 78.81 95 GLU A O 1
ATOM 770 N N . LEU A 1 96 ? 3.535 7.087 13.561 1.00 78.00 96 LEU A N 1
ATOM 771 C CA . LEU A 1 96 ? 2.195 7.420 14.025 1.00 78.00 96 LEU A CA 1
ATOM 772 C C . LEU A 1 96 ? 2.210 8.603 15.002 1.00 78.00 96 LEU A C 1
ATOM 774 O O . LEU A 1 96 ? 1.323 9.449 14.926 1.00 78.00 96 LEU A O 1
ATOM 778 N N . GLN A 1 97 ? 3.192 8.669 15.904 1.00 79.50 97 GLN A N 1
ATOM 779 C CA . GLN A 1 97 ? 3.365 9.796 16.824 1.00 79.50 97 GLN A CA 1
ATOM 780 C C . GLN A 1 97 ? 3.651 11.088 16.059 1.00 79.50 97 GLN A C 1
ATOM 782 O O . GLN A 1 97 ? 2.936 12.066 16.261 1.00 79.50 97 GLN A O 1
ATOM 787 N N . GLU A 1 98 ? 4.595 11.063 15.117 1.00 81.00 98 GLU A N 1
ATOM 788 C CA . GLU A 1 98 ? 4.903 12.211 14.254 1.00 81.00 98 GLU A CA 1
ATOM 789 C C . GLU A 1 98 ? 3.670 12.673 13.461 1.00 81.00 98 GLU A C 1
ATOM 791 O O . GLU A 1 98 ? 3.394 13.870 13.363 1.00 81.00 98 GLU A O 1
ATOM 796 N N . LEU A 1 99 ? 2.882 11.729 12.933 1.00 75.06 99 LEU A N 1
ATOM 797 C CA . LEU A 1 99 ? 1.619 12.010 12.241 1.00 75.06 99 LEU A CA 1
ATOM 798 C C . LEU A 1 99 ? 0.599 12.705 13.151 1.00 75.06 99 LEU A C 1
ATOM 800 O O . LEU A 1 99 ? -0.060 13.652 12.722 1.00 75.06 99 LEU A O 1
ATOM 804 N N . ILE A 1 100 ? 0.462 12.247 14.398 1.00 77.12 100 ILE A N 1
ATOM 805 C CA . ILE A 1 100 ? -0.458 12.836 15.379 1.00 77.12 100 ILE A CA 1
ATOM 806 C C . ILE A 1 100 ? 0.002 14.241 15.781 1.00 77.12 100 ILE A C 1
ATOM 808 O O . ILE A 1 100 ? -0.823 15.150 15.841 1.00 77.12 100 ILE A O 1
ATOM 812 N N . GLU A 1 101 ? 1.295 14.434 16.034 1.00 81.06 101 GLU A N 1
ATOM 813 C CA . GLU A 1 101 ? 1.870 15.737 16.387 1.00 81.06 101 GLU A CA 1
ATOM 814 C C . GLU A 1 101 ? 1.701 16.737 15.237 1.00 81.06 101 GLU A C 1
ATOM 816 O O . GLU A 1 101 ? 1.149 17.820 15.427 1.00 81.06 101 GLU A O 1
ATOM 821 N N . THR A 1 102 ? 2.041 16.329 14.011 1.00 76.12 102 THR A N 1
ATOM 822 C CA . THR A 1 102 ? 1.854 17.151 12.804 1.00 76.12 102 THR A CA 1
ATOM 823 C C . THR A 1 102 ? 0.384 17.524 12.598 1.00 76.12 102 THR A C 1
ATOM 825 O O . THR A 1 102 ? 0.068 18.648 12.205 1.00 76.12 102 THR A O 1
ATOM 828 N N . PHE A 1 103 ? -0.542 16.604 12.874 1.00 69.00 103 PHE A N 1
ATOM 829 C CA . PHE A 1 103 ? -1.978 16.879 12.815 1.00 69.00 103 PHE A CA 1
ATOM 830 C C . PHE A 1 103 ? -2.411 17.925 13.852 1.00 69.00 103 PHE A C 1
ATOM 832 O O . PHE A 1 103 ? -3.164 18.845 13.530 1.00 69.00 103 PHE A O 1
ATOM 839 N N . GLN A 1 104 ? -1.921 17.811 15.088 1.00 70.81 104 GLN A N 1
ATOM 840 C CA . GLN A 1 104 ? -2.232 18.764 16.154 1.00 70.81 104 GLN A CA 1
ATOM 841 C C . GLN A 1 104 ? -1.700 20.170 15.852 1.00 70.81 104 GLN A C 1
ATOM 843 O O . GLN A 1 104 ? -2.364 21.152 16.184 1.00 70.81 104 GLN A O 1
ATOM 848 N N . GLU A 1 105 ? -0.533 20.270 15.213 1.00 75.62 105 GLU A N 1
ATOM 849 C CA . GLU A 1 105 ? 0.098 21.547 14.870 1.00 75.62 105 GLU A CA 1
ATOM 850 C C . GLU A 1 105 ? -0.503 22.215 13.628 1.00 75.62 105 GLU A C 1
ATOM 852 O O . GLU A 1 105 ? -0.673 23.434 13.608 1.00 75.62 105 GLU A O 1
ATOM 857 N N . SER A 1 106 ? -0.818 21.439 12.587 1.00 67.56 106 SER A N 1
ATOM 858 C CA . SER A 1 106 ? -1.208 21.995 11.284 1.00 67.56 106 SER A CA 1
ATOM 859 C C . SER A 1 106 ? -2.678 22.411 11.192 1.00 67.56 106 SER A C 1
ATOM 861 O O . SER A 1 106 ? -2.986 23.280 10.382 1.00 67.56 106 SER A O 1
ATOM 863 N N . GLN A 1 107 ? -3.591 21.818 11.980 1.00 58.03 107 GLN A N 1
ATOM 864 C CA . GLN A 1 107 ? -5.055 21.951 11.808 1.00 58.03 107 GLN A CA 1
ATOM 865 C C . GLN A 1 107 ? -5.571 21.660 10.380 1.00 58.03 107 GLN A C 1
ATOM 867 O O . GLN A 1 107 ? -6.765 21.809 10.117 1.00 58.03 107 GLN A O 1
ATOM 872 N N . GLU A 1 108 ? -4.708 21.236 9.456 1.00 53.12 108 GLU A N 1
ATOM 873 C CA . GLU A 1 108 ? -5.097 20.824 8.121 1.00 53.12 108 GLU A CA 1
ATOM 874 C C . GLU A 1 108 ? -5.574 19.377 8.195 1.00 53.12 108 GLU A C 1
ATOM 876 O O . GLU A 1 108 ? -4.900 18.497 8.739 1.00 53.12 108 GLU A O 1
ATOM 881 N N . ASP A 1 109 ? -6.762 19.132 7.644 1.00 51.72 109 ASP A N 1
ATOM 882 C CA . ASP A 1 109 ? -7.282 17.787 7.470 1.00 51.72 109 ASP A CA 1
ATOM 883 C C . ASP A 1 109 ? -6.296 17.008 6.588 1.00 51.72 109 ASP A C 1
ATOM 885 O O . ASP A 1 109 ? -6.327 17.100 5.356 1.00 51.72 109 ASP A O 1
ATOM 889 N N . PHE A 1 110 ? -5.431 16.188 7.197 1.00 50.62 110 PHE A N 1
ATOM 890 C CA . PHE A 1 110 ? -4.892 15.036 6.485 1.00 50.62 110 PHE A CA 1
ATOM 891 C C . PHE A 1 110 ? -6.095 14.334 5.870 1.00 50.62 110 PHE A C 1
ATOM 893 O O . PHE A 1 110 ? -7.097 14.122 6.552 1.00 50.62 110 PHE A O 1
ATOM 900 N N . GLY A 1 111 ? -6.036 14.047 4.569 1.00 47.12 111 GLY A N 1
ATOM 901 C CA . GLY A 1 111 ? -7.130 13.432 3.826 1.00 47.12 111 GLY A CA 1
ATOM 902 C C . GLY A 1 111 ? -7.443 12.031 4.348 1.00 47.12 111 GLY A C 1
ATOM 903 O O . GLY A 1 111 ? -7.118 11.038 3.704 1.00 47.12 111 GLY A O 1
ATOM 904 N N . PHE A 1 112 ? -8.083 11.939 5.510 1.00 48.62 112 PHE A N 1
ATOM 905 C CA . PHE A 1 112 ? -8.661 10.727 6.034 1.00 48.62 112 PHE A CA 1
ATOM 906 C C . PHE A 1 112 ? -9.897 10.448 5.194 1.00 48.62 112 PHE A C 1
ATOM 908 O O . PHE A 1 112 ? -10.950 11.068 5.347 1.00 48.62 112 PHE A O 1
ATOM 915 N N . PHE A 1 113 ? -9.785 9.476 4.298 1.00 48.09 113 PHE A N 1
ATOM 916 C CA . PHE A 1 113 ? -10.963 8.852 3.721 1.00 48.09 113 PHE A CA 1
ATOM 917 C C . PHE A 1 113 ? -11.501 7.827 4.705 1.00 48.09 113 PHE A C 1
ATOM 919 O O . PHE A 1 113 ? -11.276 6.630 4.571 1.00 48.09 113 PHE A O 1
ATOM 926 N N . SER A 1 114 ? -12.248 8.310 5.696 1.00 43.59 114 SER A N 1
ATOM 927 C CA . SER A 1 114 ? -13.240 7.466 6.348 1.00 43.59 114 SER A CA 1
ATOM 928 C C . SER A 1 114 ? -14.375 7.249 5.353 1.00 43.59 114 SER A C 1
ATOM 930 O O . SER A 1 114 ? -15.244 8.105 5.163 1.00 43.59 114 SER A O 1
ATOM 932 N N . VAL A 1 115 ? -14.375 6.100 4.683 1.00 44.50 115 VAL A N 1
ATOM 933 C CA . VAL A 1 115 ? -15.577 5.598 4.018 1.00 44.50 115 VAL A CA 1
ATOM 934 C C . VAL A 1 115 ? -16.490 5.079 5.128 1.00 44.50 115 VAL A C 1
ATOM 936 O O . VAL A 1 115 ? -16.509 3.900 5.418 1.00 44.50 115 VAL A O 1
ATOM 939 N N . LYS A 1 116 ? -17.164 6.001 5.828 1.00 43.72 116 LYS A N 1
ATOM 940 C CA . LYS A 1 116 ? -18.275 5.763 6.769 1.00 43.72 116 LYS A CA 1
ATOM 941 C C . LYS A 1 116 ? -18.296 4.384 7.466 1.00 43.72 116 LYS A C 1
ATOM 943 O O . LYS A 1 116 ? -19.285 3.662 7.350 1.00 43.72 116 LYS A O 1
ATOM 948 N N . CYS A 1 117 ? -17.297 4.068 8.289 1.00 44.12 117 CYS A N 1
ATOM 949 C CA . CYS A 1 117 ? -17.425 2.904 9.174 1.00 44.12 117 CYS A CA 1
ATOM 950 C C . CYS A 1 117 ? -18.418 3.143 10.324 1.00 44.12 117 CYS A C 1
ATOM 952 O O . CYS A 1 117 ? -18.895 2.170 10.896 1.00 44.12 117 CYS A O 1
ATOM 954 N N . PHE A 1 118 ? -18.773 4.397 10.647 1.00 47.03 118 PHE A N 1
ATOM 955 C CA . PHE A 1 118 ? -19.674 4.710 11.767 1.00 47.03 118 PHE A CA 1
ATOM 956 C C . PHE A 1 118 ? -20.804 5.643 11.324 1.00 47.03 118 PHE A C 1
ATOM 958 O O . PHE A 1 118 ? -20.606 6.838 11.104 1.00 47.03 118 PHE A O 1
ATOM 965 N N . SER A 1 119 ? -22.001 5.078 11.174 1.00 45.03 119 SER A N 1
ATOM 966 C CA . SER A 1 119 ? -23.263 5.824 11.167 1.00 45.03 119 SER A CA 1
ATOM 967 C C . SER A 1 119 ? -24.058 5.455 12.420 1.00 45.03 119 SER A C 1
ATOM 969 O O . SER A 1 119 ? -23.754 4.456 13.072 1.00 45.03 119 SER A O 1
ATOM 971 N N . SER A 1 120 ? -25.114 6.212 12.734 1.00 47.12 120 SER A N 1
ATOM 972 C CA . SER A 1 120 ? -26.099 5.835 13.766 1.00 47.12 120 SER A CA 1
ATOM 973 C C . SER A 1 120 ? -26.629 4.406 13.604 1.00 47.12 120 SER A C 1
ATOM 975 O O . SER A 1 120 ? -27.072 3.796 14.572 1.00 47.12 120 SER A O 1
ATOM 977 N N . ASP A 1 121 ? -26.557 3.874 12.384 1.00 51.78 121 ASP A N 1
ATOM 978 C CA . ASP A 1 121 ? -27.141 2.597 11.994 1.00 51.78 121 ASP A CA 1
ATOM 979 C C . ASP A 1 121 ? -26.116 1.443 12.046 1.00 51.78 121 ASP A C 1
ATOM 981 O O . ASP A 1 121 ? -26.501 0.283 11.894 1.00 51.78 121 ASP A O 1
ATOM 985 N N . ARG A 1 122 ? -24.816 1.737 12.251 1.00 51.22 122 ARG A N 1
ATOM 986 C CA . ARG A 1 122 ? -23.711 0.760 12.388 1.00 51.22 122 ARG A CA 1
ATOM 987 C C . ARG A 1 122 ? -22.650 1.249 13.399 1.00 51.22 122 ARG A C 1
ATOM 989 O O . ARG A 1 122 ? -21.670 1.876 12.994 1.00 51.22 122 ARG A O 1
ATOM 996 N N . PRO A 1 123 ? -22.838 0.997 14.707 1.00 49.38 123 PRO A N 1
ATOM 997 C CA . PRO A 1 123 ? -21.887 1.397 15.749 1.00 49.38 123 PRO A CA 1
ATOM 998 C C . PRO A 1 123 ? -20.584 0.571 15.719 1.00 49.38 123 PRO A C 1
ATOM 1000 O O . PRO A 1 123 ? -20.615 -0.627 15.437 1.00 49.38 123 PRO A O 1
ATOM 1003 N N . ASN A 1 124 ? -19.437 1.190 16.041 1.00 48.19 124 ASN A N 1
ATOM 1004 C CA . ASN A 1 124 ? -18.195 0.471 16.386 1.00 48.19 124 ASN A CA 1
ATOM 1005 C C . ASN A 1 124 ? -18.246 -0.107 17.801 1.00 48.19 124 ASN A C 1
ATOM 1007 O O . ASN A 1 124 ? -19.073 0.267 18.624 1.00 48.19 124 ASN A O 1
ATOM 1011 N N . TYR A 1 125 ? -17.236 -0.925 18.106 1.00 43.41 125 TYR A N 1
ATOM 1012 C CA . TYR A 1 125 ? -16.818 -1.258 19.465 1.00 43.41 125 TYR A CA 1
ATOM 1013 C C . TYR A 1 125 ? -16.705 -0.024 20.393 1.00 43.41 125 TYR A C 1
ATOM 1015 O O . TYR A 1 125 ? -17.178 -0.077 21.519 1.00 43.41 125 TYR A O 1
ATOM 1023 N N . ALA A 1 126 ? -16.203 1.122 19.908 1.00 46.34 126 ALA A N 1
ATOM 1024 C CA . ALA A 1 126 ? -16.137 2.362 20.695 1.00 46.34 126 ALA A CA 1
ATOM 1025 C C . ALA A 1 126 ? -17.516 2.968 21.035 1.00 46.34 126 ALA A C 1
ATOM 1027 O O . ALA A 1 126 ? -17.657 3.607 22.066 1.00 46.34 126 ALA A O 1
ATOM 1028 N N . ALA A 1 127 ? -18.550 2.738 20.222 1.00 48.78 127 ALA A N 1
ATOM 1029 C CA . ALA A 1 127 ? -19.928 3.129 20.530 1.00 48.78 127 ALA A CA 1
ATOM 1030 C C . ALA A 1 127 ? -20.620 2.166 21.515 1.00 48.78 127 ALA A C 1
ATOM 1032 O O . ALA A 1 127 ? -21.714 2.460 21.996 1.00 48.78 127 ALA A O 1
ATOM 1033 N N . LEU A 1 128 ? -19.999 1.017 21.807 1.00 49.53 128 LEU A N 1
ATOM 1034 C CA . LEU A 1 128 ? -20.413 0.095 22.866 1.00 49.53 128 LEU A CA 1
ATOM 1035 C C . LEU A 1 128 ? -19.675 0.360 24.188 1.00 49.53 128 LEU A C 1
ATOM 1037 O O . LEU A 1 128 ? -20.129 -0.118 25.228 1.00 49.53 128 LEU A O 1
ATOM 1041 N N . GLU A 1 129 ? -18.572 1.114 24.170 1.00 51.62 129 GLU A N 1
ATOM 1042 C CA . GLU A 1 129 ? -17.841 1.495 25.377 1.00 51.62 129 GLU A CA 1
ATOM 1043 C C . GLU A 1 129 ? -18.321 2.862 25.899 1.00 51.62 129 GLU A C 1
ATOM 1045 O O . GLU A 1 129 ? -18.484 3.807 25.128 1.00 51.62 129 GLU A O 1
ATOM 1050 N N . PRO A 1 130 ? -18.583 2.996 27.210 1.00 48.94 130 PRO A N 1
ATOM 1051 C CA . PRO A 1 130 ? -18.875 4.295 27.808 1.00 48.94 130 PRO A CA 1
ATOM 1052 C C . PRO A 1 130 ? -17.644 5.195 27.670 1.00 48.94 130 PRO A C 1
ATOM 1054 O O . PRO A 1 130 ? -16.562 4.726 28.002 1.00 48.94 130 PRO A O 1
ATOM 1057 N N . ASP A 1 131 ? -17.814 6.447 27.217 1.00 52.91 131 ASP A N 1
ATOM 1058 C CA . ASP A 1 131 ? -16.754 7.459 27.023 1.00 52.91 131 ASP A CA 1
ATOM 1059 C C . ASP A 1 131 ? -15.600 7.298 28.027 1.00 52.91 131 ASP A C 1
ATOM 1061 O O . ASP A 1 131 ? -15.675 7.754 29.173 1.00 52.91 131 ASP A O 1
ATOM 1065 N N . ILE A 1 132 ? -14.532 6.616 27.603 1.00 51.00 132 ILE A N 1
ATOM 1066 C CA . ILE A 1 132 ? -13.366 6.395 28.449 1.00 51.00 132 ILE A CA 1
ATOM 1067 C C . ILE A 1 132 ? -12.501 7.652 28.319 1.00 51.00 132 ILE A C 1
ATOM 1069 O O . ILE A 1 132 ? -12.000 7.943 27.229 1.00 51.00 132 ILE A O 1
ATOM 1073 N N . PRO A 1 133 ? -12.315 8.437 29.392 1.00 55.19 133 PRO A N 1
ATOM 1074 C CA . PRO A 1 133 ? -11.481 9.624 29.326 1.00 55.19 133 PRO A CA 1
ATOM 1075 C C . PRO A 1 133 ? -10.046 9.242 28.931 1.00 55.19 133 PRO A C 1
ATOM 1077 O O . PRO A 1 133 ? -9.501 8.252 29.414 1.00 55.19 133 PRO A O 1
ATOM 1080 N N . ILE A 1 134 ? -9.399 10.086 28.116 1.00 53.38 134 IL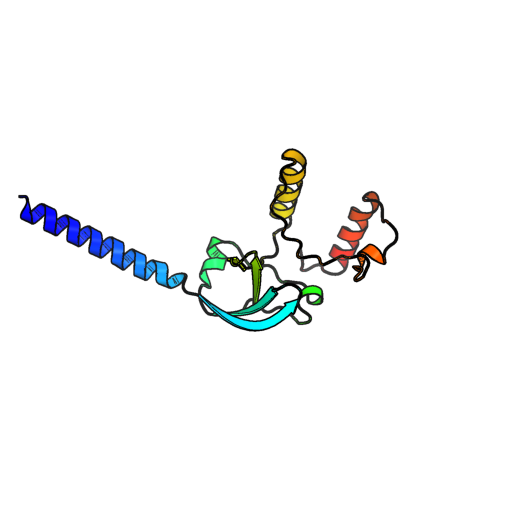E A N 1
ATOM 1081 C CA . ILE A 1 134 ? -8.020 9.933 27.588 1.00 53.38 134 ILE A CA 1
ATOM 1082 C C . ILE A 1 134 ? -6.987 9.563 28.676 1.00 53.38 134 ILE A C 1
ATOM 1084 O O . ILE A 1 134 ? -5.951 8.969 28.393 1.00 53.38 134 ILE A O 1
ATOM 1088 N N . ARG A 1 135 ? -7.284 9.844 29.948 1.00 54.69 135 ARG A N 1
ATOM 1089 C CA . ARG A 1 135 ? -6.475 9.461 31.111 1.00 54.69 135 ARG A CA 1
ATOM 1090 C C . ARG A 1 135 ? -6.281 7.944 31.281 1.00 54.69 135 ARG A C 1
ATOM 1092 O O . ARG A 1 135 ? -5.351 7.544 31.972 1.00 54.69 135 ARG A O 1
ATOM 1099 N N . ASP A 1 136 ? -7.120 7.110 30.670 1.00 57.16 136 ASP A N 1
ATOM 1100 C CA . ASP A 1 136 ? -6.990 5.647 30.716 1.00 57.16 136 ASP A CA 1
ATOM 1101 C C . ASP A 1 136 ? -6.306 5.052 29.465 1.00 57.16 136 ASP A C 1
ATOM 1103 O O . ASP A 1 136 ? -6.085 3.840 29.409 1.00 57.16 136 ASP A O 1
ATOM 1107 N N . LEU A 1 137 ? -5.884 5.879 28.496 1.00 56.59 137 LEU A N 1
ATOM 1108 C CA . LEU A 1 137 ? -5.176 5.421 27.290 1.00 56.59 137 LEU A CA 1
ATOM 1109 C C . LEU A 1 137 ? -3.855 4.712 27.638 1.00 56.59 137 LEU A C 1
ATOM 1111 O O . LEU A 1 137 ? -3.528 3.683 27.054 1.00 56.59 137 LEU A O 1
ATOM 1115 N N . GLU A 1 138 ? -3.131 5.210 28.647 1.00 67.44 138 GLU A N 1
ATOM 1116 C CA . GLU A 1 138 ? -1.896 4.589 29.150 1.00 67.44 138 GLU A CA 1
ATOM 1117 C C . GLU A 1 138 ? -2.139 3.171 29.682 1.00 67.44 138 GLU A C 1
ATOM 1119 O O . GLU A 1 138 ? -1.365 2.257 29.397 1.00 67.44 138 GLU A O 1
ATOM 1124 N N . LYS A 1 139 ? -3.256 2.949 30.387 1.00 68.81 139 LYS A N 1
ATOM 1125 C CA . LYS A 1 139 ? -3.630 1.612 30.867 1.00 68.81 139 LYS A CA 1
ATOM 1126 C C . LYS A 1 139 ? -3.974 0.678 29.718 1.00 68.81 139 LYS A C 1
ATOM 1128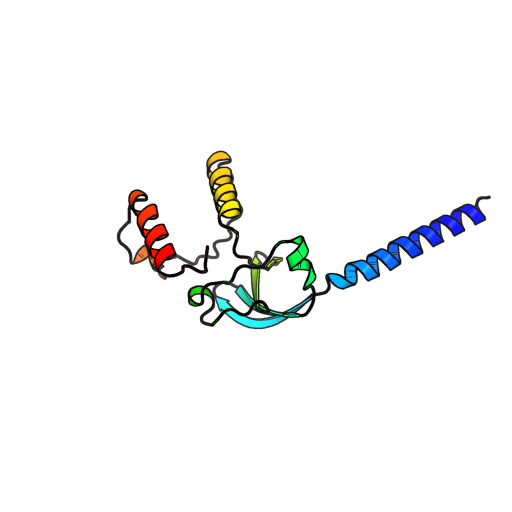 O O . LYS A 1 139 ? -3.604 -0.491 29.768 1.00 68.81 139 LYS A O 1
ATOM 1133 N N . ILE A 1 140 ? -4.670 1.170 28.695 1.00 62.34 140 ILE A N 1
ATOM 1134 C CA . ILE A 1 140 ? -5.031 0.370 27.517 1.00 62.34 140 ILE A CA 1
ATOM 1135 C C . ILE A 1 140 ? -3.771 -0.017 26.736 1.00 62.34 140 ILE A C 1
ATOM 1137 O O . ILE A 1 140 ? -3.615 -1.182 26.373 1.00 62.34 140 ILE A O 1
ATOM 1141 N N . ILE A 1 141 ? -2.834 0.917 26.554 1.00 64.44 141 ILE A N 1
ATOM 1142 C CA . ILE A 1 141 ? -1.526 0.650 25.940 1.00 64.44 141 ILE A CA 1
ATOM 1143 C C . ILE A 1 141 ? -0.766 -0.414 26.741 1.00 64.44 141 ILE A C 1
ATOM 1145 O O . ILE A 1 141 ? -0.202 -1.340 26.160 1.00 64.44 141 ILE A O 1
ATOM 1149 N N . GLU A 1 142 ? -0.783 -0.337 28.072 1.00 74.75 142 GLU A N 1
ATOM 1150 C CA . GLU A 1 142 ? -0.097 -1.304 28.929 1.00 74.75 142 GLU A CA 1
ATOM 1151 C C . GLU A 1 142 ? -0.762 -2.692 28.925 1.00 74.75 142 GLU A C 1
ATOM 1153 O O . GLU A 1 142 ? -0.068 -3.715 28.914 1.00 74.75 142 GLU A O 1
ATOM 1158 N N . ILE A 1 143 ? -2.096 -2.752 28.861 1.00 72.25 143 ILE A N 1
ATOM 1159 C CA . ILE A 1 143 ? -2.853 -3.997 28.670 1.00 72.25 143 ILE A CA 1
ATOM 1160 C C . ILE A 1 143 ? -2.509 -4.609 27.311 1.00 72.25 143 ILE A C 1
ATOM 1162 O O . ILE A 1 143 ? -2.124 -5.776 27.252 1.00 72.25 143 ILE A O 1
ATOM 1166 N N . HIS A 1 144 ? -2.547 -3.816 26.239 1.00 59.78 144 HIS A N 1
ATOM 1167 C CA . HIS A 1 144 ? -2.212 -4.272 24.893 1.00 59.78 144 HIS A CA 1
ATOM 1168 C C . HIS A 1 144 ? -0.756 -4.753 24.805 1.00 59.78 144 HIS A C 1
ATOM 1170 O O . HIS A 1 144 ? -0.464 -5.764 24.171 1.00 59.78 144 HIS A O 1
ATOM 1176 N N . ARG A 1 145 ? 0.171 -4.091 25.506 1.00 69.06 145 ARG A N 1
ATOM 1177 C CA . ARG A 1 145 ? 1.577 -4.507 25.609 1.00 69.06 145 ARG A CA 1
ATOM 1178 C C . ARG A 1 145 ? 1.764 -5.838 26.323 1.00 69.06 145 ARG A C 1
ATOM 1180 O O . ARG A 1 145 ? 2.595 -6.637 25.900 1.00 69.06 145 ARG A O 1
ATOM 1187 N N . LYS A 1 146 ? 0.991 -6.099 27.377 1.00 68.81 146 LYS A N 1
ATOM 1188 C CA . LYS A 1 146 ? 1.001 -7.397 28.068 1.00 68.81 146 LYS A CA 1
ATOM 1189 C C . LYS A 1 146 ? 0.365 -8.503 27.234 1.00 68.81 146 LYS A C 1
ATOM 1191 O O . LYS A 1 146 ? 0.827 -9.638 27.285 1.00 68.81 146 LYS A O 1
ATOM 1196 N N . GLN A 1 147 ? -0.692 -8.176 26.501 1.00 61.16 147 GLN A N 1
ATOM 1197 C CA . GLN A 1 147 ? -1.477 -9.142 25.740 1.00 61.16 147 GLN A CA 1
ATOM 1198 C C . GLN A 1 147 ? -0.801 -9.515 24.413 1.00 61.16 147 GLN A C 1
ATOM 1200 O O . GLN A 1 147 ? -0.884 -10.663 23.983 1.00 61.16 147 GLN A O 1
ATOM 1205 N N . TYR A 1 148 ? -0.057 -8.576 23.824 1.00 57.88 148 TYR A N 1
ATOM 1206 C CA . TYR A 1 148 ? 0.644 -8.739 22.554 1.00 57.88 148 TYR A CA 1
ATOM 1207 C C . TYR A 1 148 ? 2.110 -8.280 22.661 1.00 57.88 148 TYR A C 1
ATOM 1209 O O . TYR A 1 148 ? 2.499 -7.260 22.094 1.00 57.88 148 TYR A O 1
ATOM 1217 N N . PRO A 1 149 ? 2.975 -9.020 23.376 1.00 59.00 149 PRO A N 1
ATOM 1218 C CA . PRO A 1 149 ? 4.363 -8.606 23.587 1.00 59.00 149 PRO A CA 1
ATOM 1219 C C . PRO A 1 149 ? 5.197 -8.568 22.296 1.00 59.00 149 PRO A C 1
ATOM 1221 O O . PRO A 1 149 ? 6.223 -7.907 22.265 1.00 59.00 149 PRO A O 1
ATOM 1224 N N . TRP A 1 150 ? 4.755 -9.243 21.230 1.00 46.53 150 TRP A N 1
ATOM 1225 C CA . TRP A 1 150 ? 5.415 -9.278 19.917 1.00 46.53 150 TRP A CA 1
ATOM 1226 C C . TRP A 1 150 ? 5.023 -8.128 18.978 1.00 46.53 150 TRP A C 1
ATOM 1228 O O . TRP A 1 150 ? 5.512 -8.075 17.853 1.00 46.53 150 TRP A O 1
ATOM 1238 N N . THR A 1 151 ? 4.097 -7.247 19.375 1.00 42.28 151 THR A N 1
ATOM 1239 C CA . THR A 1 151 ? 3.697 -6.092 18.548 1.00 42.28 151 THR A CA 1
ATOM 1240 C C . THR A 1 151 ? 4.570 -4.857 18.758 1.00 42.28 151 THR A C 1
ATOM 1242 O O . THR A 1 151 ? 4.274 -3.829 18.148 1.00 42.28 151 THR A O 1
ATOM 1245 N N . TRP A 1 152 ? 5.580 -4.960 19.624 1.00 42.44 152 TRP A N 1
ATOM 1246 C CA . TRP A 1 152 ? 6.504 -3.904 20.036 1.00 42.44 152 TRP A CA 1
ATOM 1247 C C . TRP A 1 152 ? 7.943 -4.324 19.756 1.00 42.44 152 TRP A C 1
ATOM 1249 O O . TRP A 1 152 ? 8.234 -5.532 19.914 1.00 42.44 152 TRP A O 1
#

Foldseek 3Di:
DVVVVVVVVVVVCVVCVVVVVVVCVQQDKDWDFPDADPQQKTWTQIDGNPCVCVVVHHAAFDDCVRVVDGGDSRIWIWHQDVNDTDTDTDDDPVRVVVVVVCCVPVVDPPPDPPPPCDDPVHDDPVVVDDPDPPVCVVVVVVVCCVVCVPND